Protein AF-A0A6F8PMX8-F1 (afdb_monomer_lite)

Foldseek 3Di:
DDKDKDFDDPDDDCPVVVVVCVVVVWDWDDDPVRRMIITDDDLPCVVVVVVNCCSRPPCPVVVVVVCVVVVHDDPPPDPNDDPCVVVVPD

Secondary structure (DSSP, 8-state):
-EEEEEE--SS---HHHHHHHHHTT--EEEETTTTEEEEEE-TT-HHHHHHHHHHHSTTHHHHHHHHHTTT---TT--S----GGGTTT-

Structure (mmCIF, N/CA/C/O backbone):
data_AF-A0A6F8PMX8-F1
#
_entry.id   AF-A0A6F8PMX8-F1
#
loop_
_atom_site.group_PDB
_atom_site.id
_atom_site.type_symbol
_atom_site.label_atom_id
_atom_site.label_alt_id
_atom_site.label_comp_id
_atom_site.label_asym_id
_atom_site.label_entity_id
_atom_site.label_seq_id
_atom_site.pdbx_PDB_ins_code
_atom_site.Cartn_x
_atom_site.Cartn_y
_atom_site.Cartn_z
_atom_site.occupancy
_atom_site.B_iso_or_equiv
_atom_site.auth_seq_id
_atom_site.auth_comp_id
_atom_site.auth_asym_id
_atom_site.auth_atom_id
_atom_site.pdbx_PDB_model_num
ATOM 1 N N . MET A 1 1 ? -13.750 -8.667 -0.134 1.00 68.69 1 MET A N 1
ATOM 2 C CA . MET A 1 1 ? -12.373 -9.137 -0.384 1.00 68.69 1 MET A CA 1
ATOM 3 C C . MET A 1 1 ? -11.864 -8.587 -1.702 1.00 68.69 1 MET A C 1
ATOM 5 O O . MET A 1 1 ? -12.213 -9.104 -2.765 1.00 68.69 1 MET A O 1
ATOM 9 N N . GLY A 1 2 ? -11.032 -7.556 -1.597 1.00 74.94 2 GLY A N 1
ATOM 10 C CA . GLY A 1 2 ? -10.290 -6.935 -2.684 1.00 74.94 2 GLY A CA 1
ATOM 11 C C . GLY A 1 2 ? -8.787 -7.203 -2.567 1.00 74.94 2 GLY A C 1
ATOM 12 O O . GLY A 1 2 ? -8.306 -7.783 -1.590 1.00 74.94 2 GLY A O 1
ATOM 13 N N . TRP A 1 3 ? -8.050 -6.777 -3.590 1.00 81.56 3 TRP A N 1
ATOM 14 C CA . TRP A 1 3 ? -6.597 -6.902 -3.664 1.00 81.56 3 TRP A CA 1
ATOM 15 C C . TRP A 1 3 ? -5.999 -5.565 -4.085 1.00 81.56 3 TRP A C 1
ATOM 17 O O . TRP A 1 3 ? -6.421 -4.996 -5.095 1.00 81.56 3 TRP A O 1
ATOM 27 N N . ILE A 1 4 ? -5.024 -5.076 -3.321 1.00 82.38 4 ILE A N 1
ATOM 28 C CA . ILE A 1 4 ? -4.157 -3.978 -3.758 1.00 82.38 4 ILE A CA 1
ATOM 29 C C . ILE A 1 4 ? -2.938 -4.620 -4.402 1.00 82.38 4 ILE A C 1
ATOM 31 O O . ILE A 1 4 ? -2.258 -5.418 -3.765 1.00 82.38 4 ILE A O 1
ATOM 35 N N . VAL A 1 5 ? -2.689 -4.292 -5.665 1.00 83.19 5 VAL A N 1
ATOM 36 C CA . VAL A 1 5 ? -1.595 -4.861 -6.453 1.00 83.19 5 VAL A CA 1
ATOM 37 C C . VAL A 1 5 ? -0.639 -3.736 -6.802 1.00 83.19 5 VAL A C 1
ATOM 39 O O . VAL A 1 5 ? -1.034 -2.803 -7.501 1.00 83.19 5 VAL A O 1
ATOM 42 N N . LYS A 1 6 ? 0.600 -3.833 -6.321 1.00 83.81 6 LYS A N 1
ATOM 43 C CA . LYS A 1 6 ? 1.683 -2.931 -6.700 1.00 83.81 6 LYS A CA 1
ATOM 44 C C . LYS A 1 6 ? 2.659 -3.654 -7.609 1.00 83.81 6 LYS A C 1
ATOM 46 O O . LYS A 1 6 ? 3.359 -4.564 -7.179 1.00 83.81 6 LYS A O 1
ATOM 51 N N . GLU A 1 7 ? 2.659 -3.216 -8.861 1.00 80.75 7 GLU A N 1
ATOM 52 C CA . GLU A 1 7 ? 3.601 -3.598 -9.908 1.00 80.75 7 GLU A CA 1
ATOM 53 C C . GLU A 1 7 ? 4.703 -2.537 -9.985 1.00 80.75 7 GLU A C 1
ATOM 55 O O . GLU A 1 7 ? 4.410 -1.337 -9.994 1.00 80.75 7 GLU A O 1
ATOM 60 N N . CYS A 1 8 ? 5.960 -2.974 -10.012 1.00 75.00 8 CYS A N 1
ATOM 61 C CA . CYS A 1 8 ? 7.120 -2.093 -10.081 1.00 75.00 8 CYS A CA 1
ATOM 62 C C . CYS A 1 8 ? 8.002 -2.447 -11.283 1.00 75.00 8 CYS A C 1
ATOM 64 O O . CYS A 1 8 ? 8.256 -3.619 -11.548 1.00 75.00 8 CYS A O 1
ATOM 66 N N . GLU A 1 9 ? 8.529 -1.431 -11.967 1.00 65.19 9 GLU A N 1
ATOM 67 C CA . GLU A 1 9 ? 9.587 -1.612 -12.966 1.00 65.19 9 GLU A CA 1
ATOM 68 C C . GLU A 1 9 ? 10.958 -1.546 -12.274 1.00 65.19 9 GLU A C 1
ATOM 70 O O . GLU A 1 9 ? 11.185 -0.619 -11.504 1.00 65.19 9 GLU A O 1
ATOM 75 N N . ASP A 1 10 ? 11.809 -2.547 -12.543 1.00 62.88 10 ASP A N 1
ATOM 76 C CA . ASP A 1 10 ? 13.234 -2.730 -12.196 1.00 62.88 10 ASP A CA 1
ATOM 77 C C . ASP A 1 10 ? 13.782 -2.129 -10.870 1.00 62.88 10 ASP A C 1
ATOM 79 O O . ASP A 1 10 ? 13.725 -0.936 -10.595 1.00 62.88 10 ASP A O 1
ATOM 83 N N . GLU A 1 11 ? 14.455 -2.982 -10.081 1.00 63.59 11 GLU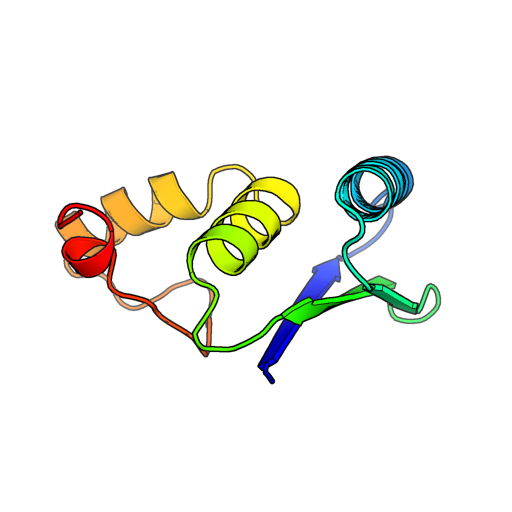 A N 1
ATOM 84 C CA . GLU A 1 11 ? 15.203 -2.651 -8.844 1.00 63.59 11 GLU A CA 1
ATOM 85 C C . GLU A 1 11 ? 14.376 -2.163 -7.636 1.00 63.59 11 GLU A C 1
ATOM 87 O O . GLU A 1 11 ? 14.943 -1.664 -6.660 1.00 63.59 11 GLU A O 1
ATOM 92 N N . TYR A 1 12 ? 13.052 -2.346 -7.635 1.00 73.06 12 TYR A N 1
ATOM 93 C CA . TYR A 1 12 ? 12.254 -2.052 -6.443 1.00 73.06 12 TYR A CA 1
ATOM 94 C C . TYR A 1 12 ? 12.551 -3.039 -5.304 1.00 73.06 12 TYR A C 1
ATOM 96 O O . TYR A 1 12 ? 12.293 -4.238 -5.417 1.00 73.06 12 TYR A O 1
ATOM 104 N N . ASP A 1 13 ? 13.065 -2.520 -4.190 1.00 77.38 13 ASP A N 1
ATOM 105 C CA . ASP A 1 13 ? 13.300 -3.296 -2.978 1.00 77.38 13 ASP A CA 1
ATOM 106 C C . ASP A 1 13 ? 12.021 -3.383 -2.136 1.00 77.38 13 ASP A C 1
ATOM 108 O O . ASP A 1 13 ? 11.656 -2.463 -1.398 1.00 77.38 13 ASP A O 1
ATOM 112 N N . PHE A 1 14 ? 11.336 -4.519 -2.251 1.00 81.69 14 PHE A N 1
ATOM 113 C CA . PHE A 1 14 ? 10.141 -4.804 -1.468 1.00 81.69 14 PHE A CA 1
ATOM 114 C C . PHE A 1 14 ? 10.439 -5.107 0.012 1.00 81.69 14 PHE A C 1
ATOM 116 O O . PHE A 1 14 ? 9.486 -5.182 0.782 1.00 81.69 14 PHE A O 1
ATOM 123 N N . GLU A 1 15 ? 11.692 -5.293 0.457 1.00 85.31 15 GLU A N 1
ATOM 124 C CA . GLU A 1 15 ? 11.987 -5.728 1.837 1.00 85.31 15 GLU A CA 1
ATOM 125 C C . GLU A 1 15 ? 11.372 -4.803 2.890 1.00 85.31 15 GLU A C 1
ATOM 127 O O . GLU A 1 15 ? 10.758 -5.272 3.851 1.00 85.31 15 GLU A O 1
ATOM 132 N N . ASN A 1 16 ? 11.475 -3.487 2.695 1.00 86.62 16 ASN A N 1
ATOM 133 C CA . ASN A 1 16 ? 10.896 -2.528 3.630 1.00 86.62 16 ASN A CA 1
ATOM 134 C C . ASN A 1 16 ? 9.358 -2.604 3.652 1.00 86.62 16 ASN A C 1
ATOM 136 O O . ASN A 1 16 ? 8.753 -2.551 4.723 1.00 86.62 16 ASN A O 1
ATOM 140 N N . ASP A 1 17 ? 8.714 -2.780 2.497 1.00 87.62 17 ASP A N 1
ATOM 141 C CA . ASP A 1 17 ? 7.254 -2.908 2.413 1.00 87.62 17 ASP A CA 1
ATOM 142 C C . ASP A 1 17 ? 6.784 -4.194 3.101 1.00 87.62 17 ASP A C 1
ATOM 144 O O . ASP A 1 17 ? 5.855 -4.158 3.910 1.00 87.62 17 ASP A O 1
ATOM 148 N N . LYS A 1 18 ? 7.479 -5.314 2.863 1.00 88.06 18 LYS A N 1
ATOM 149 C CA . LYS A 1 18 ? 7.204 -6.611 3.501 1.00 88.06 18 LYS A CA 1
ATOM 150 C C . LYS A 1 18 ? 7.295 -6.512 5.018 1.00 88.06 18 LYS A C 1
ATOM 152 O O . LYS A 1 18 ? 6.352 -6.886 5.709 1.00 88.06 18 LYS A O 1
ATOM 157 N N . MET A 1 19 ? 8.383 -5.943 5.545 1.00 89.88 19 MET A N 1
ATOM 158 C CA . MET A 1 19 ? 8.560 -5.782 6.994 1.00 89.88 19 MET A CA 1
ATOM 159 C C . MET A 1 19 ? 7.428 -4.962 7.624 1.00 89.88 19 MET A C 1
ATOM 161 O O . MET A 1 19 ? 6.931 -5.309 8.698 1.00 89.88 19 MET A O 1
ATOM 165 N N . ASN A 1 20 ? 6.989 -3.894 6.953 1.00 89.12 20 ASN A N 1
ATOM 166 C CA . ASN A 1 20 ? 5.874 -3.082 7.431 1.00 89.12 20 ASN A CA 1
ATOM 167 C C . ASN A 1 20 ? 4.549 -3.862 7.398 1.00 89.12 20 ASN A C 1
ATOM 169 O O . ASN A 1 20 ? 3.855 -3.901 8.416 1.00 89.12 20 ASN A O 1
ATOM 173 N N . LEU A 1 21 ? 4.234 -4.546 6.293 1.00 89.94 21 LEU A N 1
ATOM 174 C CA . LEU A 1 21 ? 3.026 -5.372 6.160 1.00 89.94 21 LEU A CA 1
ATOM 175 C C . LEU A 1 21 ? 2.972 -6.488 7.216 1.00 89.94 21 LEU A C 1
ATOM 177 O O . LEU A 1 21 ? 1.944 -6.675 7.871 1.00 89.94 21 LEU A O 1
ATOM 181 N N . GLU A 1 22 ? 4.090 -7.177 7.449 1.00 88.94 22 GLU A N 1
ATOM 182 C CA . GLU A 1 22 ? 4.212 -8.219 8.475 1.00 88.94 22 GLU A CA 1
ATOM 183 C C . GLU A 1 22 ? 4.009 -7.663 9.885 1.00 88.94 22 GLU A C 1
ATOM 185 O O . GLU A 1 22 ? 3.274 -8.251 10.682 1.00 88.94 22 GLU A O 1
ATOM 190 N N . SER A 1 23 ? 4.602 -6.503 10.192 1.00 89.31 23 SER A N 1
ATOM 191 C CA . SER A 1 23 ? 4.442 -5.848 11.497 1.00 89.31 23 SER A CA 1
ATOM 192 C C . SER A 1 23 ? 2.985 -5.475 11.801 1.00 89.31 23 SER A C 1
ATOM 194 O O . SER A 1 23 ? 2.566 -5.479 12.959 1.00 89.31 23 SER A O 1
ATOM 196 N N . MET A 1 24 ? 2.200 -5.216 10.752 1.00 86.69 24 MET A N 1
ATOM 197 C CA . MET A 1 24 ? 0.779 -4.879 10.818 1.00 86.69 24 MET A CA 1
ATOM 198 C C . MET A 1 24 ? -0.132 -6.115 10.731 1.00 86.69 24 MET A C 1
ATOM 200 O O . MET A 1 24 ? -1.353 -5.980 10.730 1.00 86.69 24 MET A O 1
ATOM 204 N N . SER A 1 25 ? 0.436 -7.329 10.678 1.00 86.38 25 SER A N 1
ATOM 205 C CA . SER A 1 25 ? -0.305 -8.586 10.472 1.00 86.38 25 SER A CA 1
ATOM 206 C C . SER A 1 25 ? -1.166 -8.582 9.200 1.00 86.38 25 SER A C 1
ATOM 208 O O . SER A 1 25 ? -2.250 -9.172 9.158 1.00 86.38 25 SER A O 1
ATOM 210 N N . ILE A 1 26 ? -0.694 -7.901 8.155 1.00 86.12 26 ILE A N 1
ATOM 211 C CA . ILE A 1 26 ? -1.361 -7.819 6.860 1.00 86.12 26 ILE A CA 1
ATOM 212 C C . ILE A 1 26 ? -0.865 -8.966 5.977 1.00 86.12 26 ILE A C 1
ATOM 214 O O . ILE A 1 26 ? 0.335 -9.146 5.786 1.00 86.12 26 ILE A O 1
ATOM 218 N N . LEU A 1 27 ? -1.799 -9.748 5.429 1.00 86.12 27 LEU A N 1
ATOM 219 C CA . LEU A 1 27 ? -1.466 -10.821 4.497 1.00 86.12 27 LEU A CA 1
ATOM 220 C C . LEU A 1 27 ? -1.091 -10.237 3.131 1.00 86.12 27 LEU A C 1
ATOM 222 O O . LEU A 1 27 ? -1.871 -9.481 2.544 1.00 86.12 27 LEU A O 1
ATOM 226 N N . TYR A 1 28 ? 0.069 -10.642 2.623 1.00 87.44 28 TYR A N 1
ATOM 227 C CA . TYR A 1 28 ? 0.555 -10.279 1.300 1.00 87.44 28 TYR A CA 1
ATOM 228 C C . TYR A 1 28 ? 1.081 -11.503 0.546 1.00 87.44 28 TYR A C 1
ATOM 230 O O . TYR A 1 28 ? 1.413 -12.529 1.143 1.00 87.44 28 TYR A O 1
ATOM 238 N N . PHE A 1 29 ? 1.132 -11.380 -0.774 1.00 87.31 29 PHE A N 1
ATOM 239 C CA . PHE A 1 29 ? 1.725 -12.332 -1.700 1.00 87.31 29 PHE A CA 1
ATOM 240 C C . PHE A 1 29 ? 2.701 -11.584 -2.593 1.00 87.31 29 PHE A C 1
ATOM 242 O O . PHE A 1 29 ? 2.490 -10.423 -2.930 1.00 87.31 29 PHE A O 1
ATOM 249 N N . GLU A 1 30 ? 3.774 -12.255 -2.972 1.00 83.12 30 GLU A N 1
ATOM 250 C CA . GLU A 1 30 ? 4.863 -11.674 -3.744 1.00 83.12 30 GLU A CA 1
ATOM 251 C C . GLU A 1 30 ? 5.161 -12.569 -4.938 1.00 83.12 30 GLU A C 1
ATOM 253 O O . GLU A 1 30 ? 5.128 -13.800 -4.840 1.00 83.12 30 GLU A O 1
ATOM 258 N N . ASN A 1 31 ? 5.449 -11.932 -6.067 1.00 82.44 31 ASN A N 1
ATOM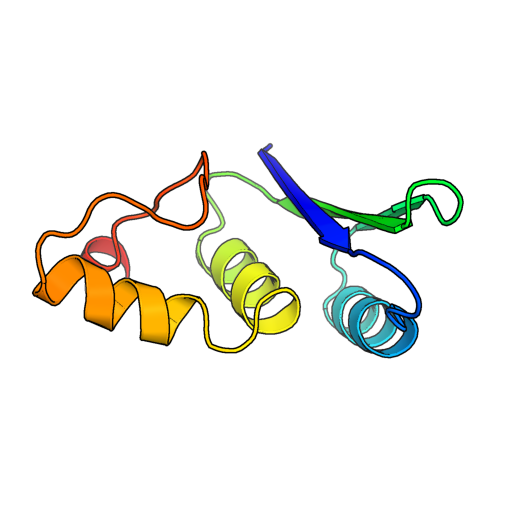 259 C CA . ASN A 1 31 ? 5.955 -12.589 -7.254 1.00 82.44 31 ASN A CA 1
ATOM 260 C C . ASN A 1 31 ? 7.181 -11.827 -7.757 1.00 82.44 31 ASN A C 1
ATOM 262 O O . ASN A 1 31 ? 7.042 -10.826 -8.459 1.00 82.44 31 ASN A O 1
ATOM 266 N N . ASP A 1 32 ? 8.366 -12.331 -7.416 1.00 77.31 32 ASP A N 1
ATOM 267 C CA . ASP A 1 32 ? 9.648 -11.743 -7.815 1.00 77.31 32 ASP A CA 1
ATOM 268 C C . ASP A 1 32 ? 9.853 -11.735 -9.335 1.00 77.31 32 ASP A C 1
ATOM 270 O O . ASP A 1 32 ? 10.432 -10.798 -9.873 1.00 77.31 32 ASP A O 1
ATOM 274 N N . GLU A 1 33 ? 9.360 -12.752 -10.056 1.00 78.94 33 GLU A N 1
ATOM 275 C CA . GLU A 1 33 ? 9.500 -12.814 -11.520 1.00 78.94 33 GLU A CA 1
ATOM 276 C C . GLU A 1 33 ? 8.686 -11.720 -12.217 1.00 78.94 33 GLU A C 1
ATOM 278 O O . GLU A 1 33 ? 9.077 -11.236 -13.279 1.00 78.94 33 GLU A O 1
ATOM 283 N N . ALA A 1 34 ? 7.551 -11.346 -11.623 1.00 76.69 34 ALA A N 1
ATOM 284 C CA . ALA A 1 34 ? 6.685 -10.280 -12.108 1.00 76.69 34 ALA A CA 1
ATOM 285 C C . ALA A 1 34 ? 6.936 -8.933 -11.411 1.00 76.69 34 ALA A C 1
ATOM 287 O O . ALA A 1 34 ? 6.322 -7.951 -11.808 1.00 76.69 34 ALA A O 1
ATOM 288 N N . MET A 1 35 ? 7.808 -8.878 -10.395 1.00 78.50 35 MET A N 1
ATOM 289 C CA . MET A 1 35 ? 8.058 -7.696 -9.557 1.00 78.50 35 MET A CA 1
ATOM 290 C C . MET A 1 35 ? 6.766 -7.092 -8.980 1.00 78.50 35 MET A C 1
ATOM 292 O O . MET A 1 35 ? 6.526 -5.883 -9.050 1.00 78.50 35 MET A O 1
ATOM 296 N N . VAL A 1 36 ? 5.911 -7.953 -8.422 1.00 82.69 36 VAL A N 1
ATOM 297 C CA . VAL A 1 36 ? 4.588 -7.574 -7.907 1.00 82.69 36 VAL A CA 1
ATOM 298 C C . VAL A 1 36 ? 4.425 -7.980 -6.446 1.00 82.69 36 VAL A C 1
ATOM 300 O O . VAL A 1 36 ? 4.771 -9.100 -6.062 1.00 82.69 36 VAL A O 1
ATOM 303 N N . ILE A 1 37 ? 3.812 -7.092 -5.659 1.00 85.00 37 ILE A N 1
ATOM 304 C CA . ILE A 1 37 ? 3.255 -7.400 -4.338 1.00 85.00 37 ILE A CA 1
ATOM 305 C C . ILE A 1 37 ? 1.731 -7.229 -4.351 1.00 85.00 37 ILE A C 1
ATOM 307 O O . ILE A 1 37 ? 1.197 -6.212 -4.800 1.00 85.00 37 ILE A O 1
ATOM 311 N N . GLU A 1 38 ? 1.024 -8.237 -3.854 1.00 85.50 38 GLU A N 1
ATOM 312 C CA . GLU A 1 38 ? -0.430 -8.267 -3.738 1.00 85.50 38 GLU A CA 1
ATOM 313 C C . GLU A 1 38 ? -0.818 -8.304 -2.265 1.00 85.50 38 GLU A C 1
ATOM 315 O O . GLU A 1 38 ? -0.392 -9.183 -1.520 1.00 85.50 38 GLU A O 1
ATOM 320 N N . VAL A 1 39 ? -1.655 -7.371 -1.829 1.00 87.75 39 VAL A N 1
ATOM 321 C CA . VAL A 1 39 ? -2.082 -7.263 -0.435 1.00 87.75 39 VAL A CA 1
ATOM 322 C C . VAL A 1 39 ? -3.573 -7.529 -0.326 1.00 87.75 39 VAL A C 1
ATOM 324 O O . VAL A 1 39 ? -4.384 -6.884 -0.998 1.00 87.75 39 VAL A O 1
ATOM 327 N N . GLN A 1 40 ? -3.937 -8.474 0.544 1.00 85.31 40 GLN A N 1
ATOM 328 C CA . GLN A 1 40 ? -5.331 -8.833 0.767 1.00 85.31 40 GLN A CA 1
ATOM 329 C C . GLN A 1 40 ? -5.999 -7.849 1.733 1.00 85.31 40 GLN A C 1
ATOM 331 O O . GLN A 1 40 ? -5.581 -7.671 2.886 1.00 85.31 40 GLN A O 1
ATOM 336 N N . VAL A 1 41 ? -7.098 -7.260 1.272 1.00 83.62 41 VAL A N 1
ATOM 337 C CA . VAL A 1 41 ? -7.872 -6.253 2.003 1.00 83.62 41 VAL A CA 1
ATOM 338 C C . VAL A 1 41 ? -9.364 -6.571 1.936 1.00 83.62 41 VAL A C 1
ATOM 340 O O . VAL A 1 41 ? -9.863 -7.132 0.958 1.00 83.62 41 VAL A O 1
ATOM 343 N N . GLU A 1 42 ? -10.089 -6.237 2.999 1.00 83.19 42 GLU A N 1
ATOM 344 C CA . GLU A 1 42 ? -11.550 -6.271 2.976 1.00 83.19 42 GLU A CA 1
ATOM 345 C C . GLU A 1 42 ? -12.083 -4.946 2.431 1.00 83.19 42 GLU A C 1
ATOM 347 O O . GLU A 1 42 ? -11.505 -3.891 2.679 1.00 83.19 42 GLU A O 1
ATOM 352 N N . ASP A 1 43 ? -13.170 -4.997 1.659 1.00 74.38 43 ASP A N 1
ATOM 353 C CA . ASP A 1 43 ? -13.688 -3.812 0.958 1.00 74.38 43 ASP A CA 1
ATOM 354 C C . ASP A 1 43 ? -14.350 -2.806 1.917 1.00 74.38 43 ASP A C 1
ATOM 356 O O . ASP A 1 43 ? -14.562 -1.652 1.554 1.00 74.38 43 ASP A O 1
ATOM 360 N N . ASP A 1 44 ? -14.700 -3.241 3.128 1.00 80.25 44 ASP A N 1
ATOM 361 C CA . ASP A 1 44 ? -15.279 -2.428 4.197 1.00 80.25 44 ASP A CA 1
ATOM 362 C C . ASP A 1 44 ? -14.243 -1.941 5.227 1.00 80.25 44 ASP A C 1
ATOM 364 O O . ASP A 1 44 ? -14.564 -1.084 6.053 1.00 80.25 44 ASP A O 1
ATOM 368 N N . ASP A 1 45 ? -12.994 -2.413 5.154 1.00 80.88 45 ASP A N 1
ATOM 369 C CA . ASP A 1 45 ? -11.902 -2.015 6.048 1.00 80.88 45 ASP A CA 1
ATOM 370 C C . ASP A 1 45 ? -11.102 -0.841 5.460 1.00 80.88 45 ASP A C 1
ATOM 372 O O . ASP A 1 45 ? -9.980 -0.974 4.960 1.00 80.88 45 ASP A O 1
ATOM 376 N N . LEU A 1 46 ? -11.725 0.339 5.497 1.00 79.88 46 LEU A N 1
ATOM 377 C CA . LEU A 1 46 ? -11.163 1.579 4.953 1.00 79.88 46 LEU A CA 1
ATOM 378 C C . LEU A 1 46 ? -9.848 1.993 5.627 1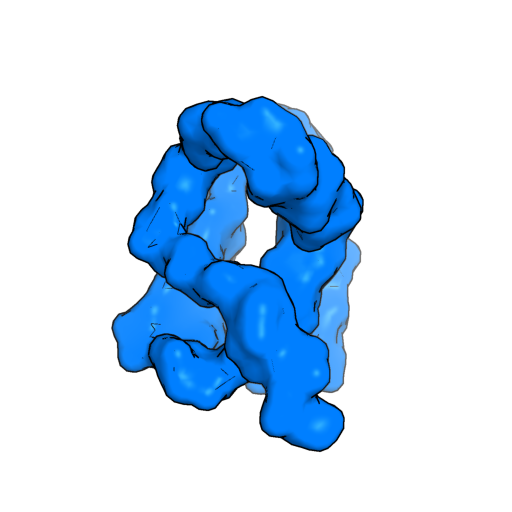.00 79.88 46 LEU A C 1
ATOM 380 O O . LEU A 1 46 ? -8.983 2.580 4.979 1.00 79.88 46 LEU A O 1
ATOM 384 N N . GLU A 1 47 ? -9.689 1.701 6.918 1.00 82.56 47 GLU A N 1
ATOM 385 C CA . GLU A 1 47 ? -8.482 2.043 7.676 1.00 82.56 47 GLU A CA 1
ATOM 386 C C . GLU A 1 47 ? -7.286 1.225 7.184 1.00 82.56 47 GLU A C 1
ATOM 388 O O . GLU A 1 47 ? -6.218 1.778 6.893 1.00 82.56 47 GLU A O 1
ATOM 393 N N . LYS A 1 48 ? -7.482 -0.085 7.000 1.00 83.25 48 LYS A N 1
ATOM 394 C CA . LYS A 1 48 ? -6.457 -0.965 6.442 1.00 83.25 48 LYS A CA 1
ATOM 395 C C . LYS A 1 48 ? -6.155 -0.626 4.988 1.00 83.25 48 LYS A C 1
ATOM 397 O O . LYS A 1 48 ? -4.988 -0.593 4.610 1.00 83.25 48 LYS A O 1
ATOM 402 N N . LEU A 1 49 ? -7.179 -0.339 4.184 1.00 83.94 49 LEU A N 1
ATOM 403 C CA . LEU A 1 49 ? -7.013 0.100 2.797 1.00 83.94 49 LEU A CA 1
ATOM 404 C C . LEU A 1 49 ? -6.121 1.342 2.703 1.00 83.94 49 LEU A C 1
ATOM 406 O O . LEU A 1 49 ? -5.136 1.318 1.968 1.00 83.94 49 LEU A O 1
ATOM 410 N N . ASN A 1 50 ? -6.421 2.390 3.475 1.00 82.06 50 ASN A N 1
ATOM 411 C CA . ASN A 1 50 ? -5.610 3.610 3.499 1.00 82.06 50 ASN A CA 1
ATOM 412 C C . ASN A 1 50 ? -4.177 3.322 3.948 1.00 82.06 50 ASN A C 1
ATOM 414 O O . ASN A 1 50 ? -3.240 3.736 3.279 1.00 82.06 50 ASN A O 1
ATOM 418 N N . THR A 1 51 ? -4.006 2.538 5.015 1.00 86.62 51 THR A N 1
ATOM 419 C CA . THR A 1 51 ? -2.677 2.154 5.518 1.00 86.62 51 THR A CA 1
ATOM 420 C C . THR A 1 51 ? -1.837 1.455 4.446 1.00 86.62 51 THR A C 1
ATOM 422 O O . THR A 1 51 ? -0.660 1.766 4.271 1.00 86.62 51 THR A O 1
ATOM 425 N N . VAL A 1 52 ? -2.436 0.520 3.702 1.00 87.12 52 VAL A N 1
ATOM 426 C CA . VAL A 1 52 ? -1.744 -0.202 2.626 1.00 87.12 52 VAL A CA 1
ATOM 427 C C . VAL A 1 52 ? -1.420 0.731 1.459 1.00 87.12 52 VAL A C 1
ATOM 429 O O . VAL A 1 52 ? -0.322 0.643 0.917 1.00 87.12 52 VAL A O 1
ATOM 432 N N . TYR A 1 53 ? -2.327 1.636 1.080 1.00 85.38 53 TYR A N 1
ATOM 433 C CA . TYR A 1 53 ? -2.049 2.615 0.027 1.00 85.38 53 TYR A CA 1
ATOM 434 C C . TYR A 1 53 ? -0.962 3.616 0.420 1.00 85.38 53 TYR A C 1
ATOM 436 O O . TYR A 1 53 ? -0.103 3.892 -0.407 1.00 85.38 53 TYR A O 1
ATOM 444 N N . ASP A 1 54 ? -0.946 4.111 1.657 1.00 85.38 54 ASP A N 1
ATOM 445 C CA . ASP A 1 54 ? 0.090 5.033 2.136 1.00 85.38 54 ASP A CA 1
ATOM 446 C C . ASP A 1 54 ? 1.467 4.363 2.193 1.00 85.38 54 ASP A C 1
ATOM 448 O O . ASP A 1 54 ? 2.481 4.987 1.878 1.00 85.38 54 ASP A O 1
ATOM 452 N N . LEU A 1 55 ? 1.504 3.079 2.565 1.00 87.25 55 LEU A N 1
ATOM 453 C CA . LEU A 1 55 ? 2.731 2.291 2.579 1.00 87.25 55 LEU A CA 1
ATOM 454 C C . LEU A 1 55 ? 3.236 2.011 1.159 1.00 87.25 55 LEU A C 1
ATOM 456 O O . LEU A 1 55 ? 4.389 2.290 0.840 1.00 87.25 55 LEU A O 1
ATOM 460 N N . LEU A 1 56 ? 2.377 1.445 0.308 1.00 85.56 56 LEU A N 1
ATOM 461 C CA . LEU A 1 56 ? 2.765 1.001 -1.029 1.00 85.56 56 LEU A CA 1
ATOM 462 C C . LEU A 1 56 ? 2.883 2.164 -2.019 1.00 85.56 56 LEU A C 1
ATOM 464 O O . LEU A 1 56 ? 3.652 2.079 -2.969 1.00 85.56 56 LEU A O 1
ATOM 468 N N . TYR A 1 57 ? 2.182 3.270 -1.818 1.00 83.31 57 TYR A N 1
ATOM 469 C CA . TYR A 1 57 ? 2.235 4.429 -2.702 1.00 83.31 57 TYR A CA 1
ATOM 470 C C . TYR A 1 57 ? 2.364 5.721 -1.887 1.00 83.31 57 TYR A C 1
ATOM 472 O O . TYR A 1 57 ? 1.413 6.504 -1.805 1.00 83.31 57 TYR A O 1
ATOM 480 N N . PRO A 1 58 ? 3.542 5.982 -1.294 1.00 81.75 58 PRO A N 1
ATOM 481 C CA . PRO A 1 58 ? 3.753 7.184 -0.499 1.00 81.75 58 PRO A CA 1
ATOM 482 C C . PRO A 1 58 ? 3.445 8.447 -1.312 1.00 81.75 58 PRO A C 1
ATOM 484 O O . PRO A 1 58 ? 3.979 8.633 -2.405 1.00 81.75 58 PRO A O 1
ATOM 487 N N . GLY A 1 59 ? 2.586 9.316 -0.776 1.00 78.44 59 GLY A N 1
ATOM 488 C CA . GLY A 1 59 ? 2.165 10.560 -1.432 1.00 78.44 59 GLY A CA 1
ATOM 489 C C . GLY A 1 59 ? 0.993 10.419 -2.410 1.00 78.44 59 GLY A C 1
ATOM 490 O O . GLY A 1 59 ? 0.457 11.436 -2.841 1.00 78.44 59 GLY A O 1
ATOM 491 N N . LEU A 1 60 ? 0.523 9.200 -2.708 1.00 80.56 60 LEU A N 1
ATOM 492 C CA . LEU A 1 60 ? -0.639 8.986 -3.577 1.00 80.56 60 LEU A CA 1
ATOM 493 C C . LEU A 1 60 ? -1.886 9.696 -3.048 1.00 80.56 60 LEU A C 1
ATOM 495 O O . LEU A 1 60 ? -2.596 10.324 -3.824 1.00 80.56 60 LEU A O 1
ATOM 499 N N . MET A 1 61 ? -2.155 9.628 -1.743 1.00 75.56 61 MET A N 1
ATOM 500 C CA . MET A 1 61 ? -3.334 10.274 -1.158 1.00 75.56 61 MET A CA 1
ATOM 501 C C . MET A 1 61 ? -3.270 11.803 -1.261 1.00 75.56 61 MET A C 1
ATOM 503 O O . MET A 1 61 ? -4.276 12.424 -1.604 1.00 75.56 61 MET A O 1
ATOM 507 N N . ASP A 1 62 ? -2.093 12.400 -1.056 1.00 76.75 62 ASP A N 1
ATOM 508 C CA . ASP A 1 62 ? -1.871 13.847 -1.202 1.00 76.75 62 ASP A CA 1
ATOM 509 C C . ASP A 1 62 ? -2.020 14.294 -2.668 1.00 76.75 62 ASP A C 1
ATOM 511 O O . ASP A 1 62 ? -2.664 15.309 -2.973 1.00 76.75 62 ASP A O 1
ATOM 515 N N . ASP A 1 63 ? -1.459 13.510 -3.594 1.00 75.19 63 ASP A N 1
ATOM 516 C CA . ASP A 1 63 ? -1.600 13.720 -5.033 1.00 75.19 63 ASP A CA 1
ATOM 517 C C . ASP A 1 63 ? -3.072 13.601 -5.452 1.00 75.19 63 ASP A C 1
ATOM 519 O O . ASP A 1 63 ? -3.579 14.424 -6.217 1.00 75.19 63 ASP A O 1
ATOM 523 N N . MET A 1 64 ? -3.797 12.618 -4.915 1.00 70.88 64 MET A N 1
ATOM 524 C CA . MET A 1 64 ? -5.217 12.414 -5.187 1.00 70.88 64 MET A CA 1
ATOM 525 C C . MET A 1 64 ? -6.102 13.513 -4.596 1.00 70.88 64 MET A C 1
ATOM 527 O O . MET A 1 64 ? -7.017 13.965 -5.287 1.00 70.88 64 MET A O 1
ATOM 531 N N . GLU A 1 65 ? -5.842 13.986 -3.373 1.00 70.12 65 GLU A N 1
ATOM 532 C CA . GLU A 1 65 ? -6.541 15.144 -2.795 1.00 70.12 65 GLU A CA 1
ATOM 533 C C . GLU A 1 65 ? -6.341 16.372 -3.694 1.00 70.12 65 GLU A C 1
ATOM 535 O O . GLU A 1 65 ? -7.313 17.002 -4.119 1.00 70.12 65 GLU A O 1
ATOM 540 N N . SER A 1 66 ? -5.101 16.603 -4.132 1.00 69.38 66 SER A N 1
ATOM 541 C CA . SER A 1 66 ? -4.751 17.678 -5.066 1.00 69.38 66 SER A CA 1
ATOM 542 C C . SER A 1 66 ? -5.410 17.542 -6.447 1.00 69.38 66 SER A C 1
ATOM 544 O O . SER A 1 66 ? -5.661 18.549 -7.113 1.00 69.38 66 SER A O 1
ATOM 546 N N . LEU A 1 67 ? -5.656 16.318 -6.925 1.00 68.00 67 LEU A N 1
ATOM 547 C CA . LEU A 1 67 ? -6.289 16.044 -8.222 1.00 68.00 67 LEU A CA 1
ATOM 548 C C . LEU A 1 67 ? -7.814 16.159 -8.167 1.00 68.00 67 LEU A C 1
ATOM 550 O O . LEU A 1 67 ? -8.412 16.685 -9.108 1.00 68.00 67 LEU A O 1
ATOM 554 N N . MET A 1 68 ? -8.440 15.729 -7.069 1.00 63.47 68 MET A N 1
ATOM 555 C CA . MET A 1 68 ? -9.877 15.916 -6.842 1.00 63.47 68 MET A CA 1
ATOM 556 C C . MET A 1 68 ? -10.241 17.396 -6.748 1.00 63.47 68 MET A C 1
ATOM 558 O O . MET A 1 68 ? -11.253 17.808 -7.308 1.00 63.47 68 MET A O 1
ATOM 562 N N . GLU A 1 69 ? -9.399 18.214 -6.111 1.00 65.44 69 GLU A N 1
ATOM 563 C CA . GLU A 1 69 ? -9.571 19.673 -6.085 1.00 65.44 69 GLU A CA 1
ATOM 564 C C . GLU A 1 69 ? -9.476 20.316 -7.478 1.00 65.44 69 GLU A C 1
ATOM 566 O O . GLU A 1 69 ? -10.005 21.406 -7.700 1.00 65.44 69 GLU A O 1
ATOM 571 N N . LYS A 1 70 ? -8.813 19.646 -8.426 1.00 61.16 70 LYS A N 1
ATOM 572 C CA . LYS A 1 70 ? -8.606 20.126 -9.797 1.00 61.16 70 LYS A CA 1
ATOM 573 C C . LYS A 1 70 ? -9.595 19.541 -10.817 1.00 61.16 70 LYS A C 1
ATOM 575 O O . LYS A 1 70 ? -9.480 19.894 -11.988 1.00 61.16 70 LYS A O 1
ATOM 580 N N . GLU A 1 71 ? -10.536 18.682 -10.406 1.00 55.50 71 GLU A N 1
ATOM 581 C CA . GLU A 1 71 ? -11.468 17.946 -11.290 1.00 55.50 71 GLU A CA 1
ATOM 582 C C . GLU A 1 71 ? -10.767 17.203 -12.454 1.00 55.50 71 GLU A C 1
ATOM 584 O O . GLU A 1 71 ? -11.268 17.158 -13.579 1.00 55.50 71 GLU A O 1
ATOM 589 N N . ILE A 1 72 ? -9.582 16.626 -12.215 1.00 56.25 72 ILE A N 1
ATOM 590 C CA . ILE A 1 72 ? -8.816 15.900 -13.247 1.00 56.25 72 ILE A CA 1
ATOM 591 C C . ILE A 1 72 ? -9.159 14.397 -13.214 1.00 56.25 72 ILE A C 1
ATOM 593 O O . ILE A 1 72 ? -9.382 13.821 -12.150 1.00 56.25 72 ILE A O 1
ATOM 597 N N . GLU A 1 73 ? -9.197 13.755 -14.387 1.00 55.53 73 GLU A N 1
ATOM 598 C CA . GLU A 1 73 ? -9.402 12.306 -14.550 1.00 55.53 73 GLU A CA 1
ATOM 599 C C . GLU A 1 73 ? -8.301 11.494 -13.839 1.00 55.53 73 GLU A C 1
ATOM 601 O O . GLU A 1 73 ? -7.126 11.837 -13.937 1.00 55.53 73 GLU A O 1
ATOM 606 N N . ASN A 1 74 ? -8.685 10.419 -13.133 1.00 54.06 74 ASN A N 1
ATOM 607 C CA . ASN A 1 74 ? -7.810 9.566 -12.314 1.00 54.06 74 ASN A CA 1
ATOM 608 C C . ASN A 1 74 ? -6.551 9.098 -13.087 1.00 54.06 74 ASN A C 1
ATOM 610 O O . ASN A 1 74 ? -6.6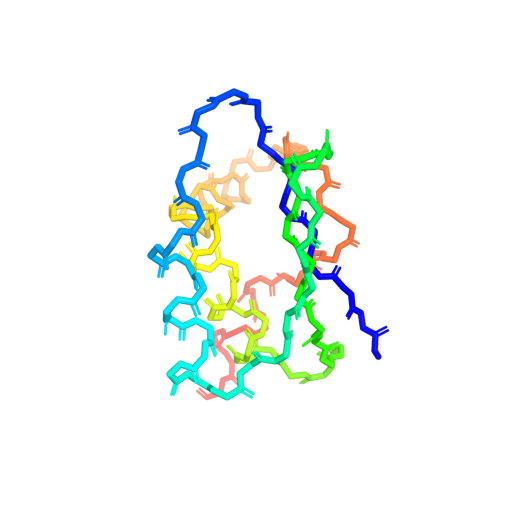58 8.170 -13.895 1.00 54.06 74 ASN A O 1
ATOM 614 N N . PRO A 1 75 ? -5.357 9.668 -12.825 1.00 55.78 75 PRO A N 1
ATOM 615 C CA . PRO A 1 75 ? -4.156 9.365 -13.602 1.00 55.78 75 PRO A CA 1
ATOM 616 C C . PRO A 1 75 ? -3.497 8.040 -13.197 1.00 55.78 75 PRO A C 1
ATOM 618 O O . PRO A 1 75 ? -2.625 7.557 -13.913 1.00 55.78 75 PRO A O 1
ATOM 621 N N . TYR A 1 76 ? -3.926 7.435 -12.084 1.00 56.56 76 TYR A N 1
ATOM 622 C CA . TYR A 1 76 ? -3.344 6.212 -11.525 1.00 56.56 76 TYR A CA 1
ATOM 623 C C . TYR A 1 76 ? -4.152 4.947 -11.860 1.00 56.56 76 TYR A C 1
ATOM 625 O O . TYR A 1 76 ? -3.774 3.852 -11.458 1.00 56.56 76 TYR A O 1
ATOM 633 N N . GLY A 1 77 ? -5.283 5.064 -12.572 1.00 54.25 77 GLY A N 1
ATOM 634 C CA . GLY A 1 77 ? -6.064 3.905 -13.032 1.00 54.25 77 GLY A CA 1
ATOM 635 C C . GLY A 1 77 ? -6.666 3.028 -11.921 1.00 54.25 77 GLY A C 1
ATOM 636 O O . GLY A 1 77 ? -7.075 1.897 -12.185 1.00 54.25 77 GLY A O 1
ATOM 637 N N . LEU A 1 78 ? -6.733 3.527 -10.681 1.00 55.50 78 LEU A N 1
ATOM 638 C CA . LEU A 1 78 ? -7.198 2.769 -9.514 1.00 55.50 78 LEU A CA 1
ATOM 639 C C . LEU A 1 78 ? -8.679 2.370 -9.644 1.00 55.50 78 LEU A C 1
ATOM 641 O O . LEU A 1 78 ? -9.553 3.216 -9.835 1.00 55.50 78 LEU A O 1
ATOM 645 N N . LYS A 1 79 ? -8.960 1.066 -9.505 1.00 43.03 79 LYS A N 1
ATOM 646 C CA . LYS A 1 79 ? -10.308 0.470 -9.613 1.00 43.03 79 LYS A CA 1
ATOM 647 C C . LYS A 1 79 ? -11.204 0.740 -8.401 1.00 43.03 79 LYS A C 1
ATOM 649 O O . LYS A 1 79 ? -12.424 0.766 -8.541 1.00 43.03 79 LYS A O 1
ATOM 654 N N . HIS A 1 80 ? -10.605 0.926 -7.227 1.00 44.97 80 HIS A N 1
ATOM 655 C CA . HIS A 1 80 ? -11.300 1.154 -5.963 1.00 44.97 80 HIS A CA 1
ATOM 656 C C . HIS A 1 80 ? -11.017 2.578 -5.491 1.00 44.97 80 HIS A C 1
ATOM 658 O O . HIS A 1 80 ? -10.138 2.826 -4.675 1.00 44.97 80 HIS A O 1
ATOM 664 N N . PHE A 1 81 ? -11.746 3.527 -6.070 1.00 48.09 81 PHE A N 1
ATOM 665 C CA . PHE A 1 81 ? -11.763 4.906 -5.606 1.00 48.09 81 PHE A CA 1
ATOM 666 C C . PHE A 1 81 ? -12.697 4.997 -4.396 1.00 48.09 81 PHE A C 1
ATOM 668 O O . PHE A 1 81 ? -13.917 4.930 -4.556 1.00 48.09 81 PHE A O 1
ATOM 675 N N . PHE A 1 82 ? -12.143 5.145 -3.193 1.00 45.62 82 PHE A N 1
ATOM 676 C CA . PHE A 1 82 ? -12.924 5.626 -2.058 1.00 45.62 82 PHE A CA 1
ATOM 677 C 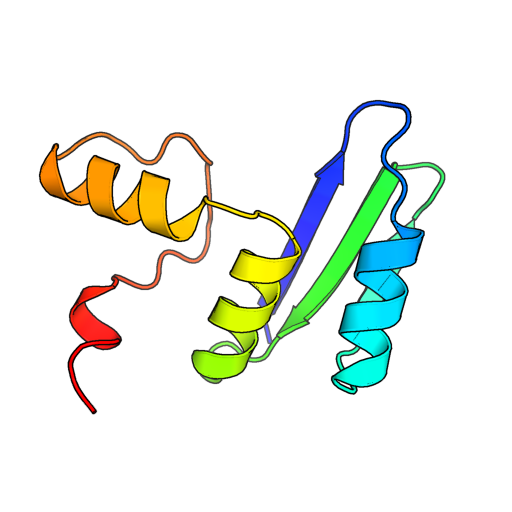C . PHE A 1 82 ? -12.853 7.153 -2.063 1.00 45.62 82 PHE A C 1
ATOM 679 O O . PHE A 1 82 ? -11.768 7.709 -1.892 1.00 45.62 82 PHE A O 1
ATOM 686 N N . PRO A 1 83 ? -13.967 7.868 -2.297 1.00 41.66 83 PRO A N 1
ATOM 687 C CA . PRO A 1 83 ? -13.949 9.318 -2.224 1.00 41.66 83 PRO A CA 1
ATOM 688 C C . PRO A 1 83 ? -13.571 9.738 -0.799 1.00 41.66 83 PRO A C 1
ATOM 690 O O . PRO A 1 83 ? -14.282 9.425 0.157 1.00 41.66 83 PRO A O 1
ATOM 693 N N . VAL A 1 84 ? -12.474 10.491 -0.668 1.00 41.72 84 VAL A N 1
ATOM 694 C CA . VAL A 1 84 ? -11.921 11.016 0.600 1.00 41.72 84 VAL A CA 1
ATOM 695 C C . VAL A 1 84 ? -12.967 11.761 1.444 1.00 41.72 84 VAL A C 1
ATOM 697 O O . VAL A 1 84 ? -12.854 11.843 2.667 1.00 41.72 84 VAL A O 1
ATOM 700 N N . SER A 1 85 ? -14.061 12.230 0.833 1.00 41.41 85 SER A N 1
ATOM 701 C CA . SER A 1 85 ? -15.222 12.779 1.542 1.00 41.41 85 SER A CA 1
ATOM 702 C C . SER A 1 85 ? -15.874 11.813 2.544 1.00 41.41 85 SER A C 1
ATOM 704 O O . SER A 1 85 ? -16.594 12.276 3.422 1.00 41.41 85 SER A O 1
ATOM 706 N N . GLN A 1 86 ? -15.647 10.498 2.439 1.00 40.56 86 GLN A N 1
ATOM 707 C CA . GLN A 1 86 ? -16.109 9.515 3.428 1.00 40.56 86 GLN A CA 1
ATOM 708 C C . GLN A 1 86 ? -15.144 9.317 4.608 1.00 40.56 86 GLN A C 1
ATOM 710 O O . GLN A 1 86 ? -15.557 8.780 5.629 1.00 40.56 86 GLN A O 1
ATOM 715 N N . ILE A 1 87 ? -13.898 9.796 4.515 1.00 43.91 87 ILE A N 1
ATOM 716 C CA . ILE A 1 87 ? -12.890 9.681 5.584 1.00 43.91 87 ILE A CA 1
ATOM 717 C C . ILE A 1 87 ? -13.035 10.828 6.598 1.00 43.91 87 ILE A C 1
ATOM 719 O O . ILE A 1 87 ? -12.862 10.630 7.795 1.00 43.91 87 ILE A O 1
ATOM 723 N N . LYS A 1 88 ? -13.444 12.028 6.159 1.00 35.69 88 LYS A N 1
ATOM 724 C CA . LYS A 1 88 ? -13.628 13.209 7.036 1.00 35.69 88 LYS A CA 1
ATOM 725 C C . LYS A 1 88 ? -14.929 13.177 7.873 1.00 35.69 88 LYS A C 1
ATOM 727 O O . LYS A 1 88 ? -15.371 14.219 8.352 1.00 35.69 88 LYS A O 1
ATOM 732 N N . GLY A 1 89 ? -15.562 12.011 8.021 1.00 41.31 89 GLY A N 1
ATOM 733 C CA . GLY A 1 89 ? -16.916 11.853 8.563 1.00 41.31 89 GLY A CA 1
ATOM 734 C C . GLY A 1 89 ? -17.069 10.929 9.774 1.00 41.31 89 GLY A C 1
ATOM 735 O O . GLY A 1 89 ? -18.191 10.470 9.990 1.00 41.31 89 GLY A O 1
ATOM 736 N N 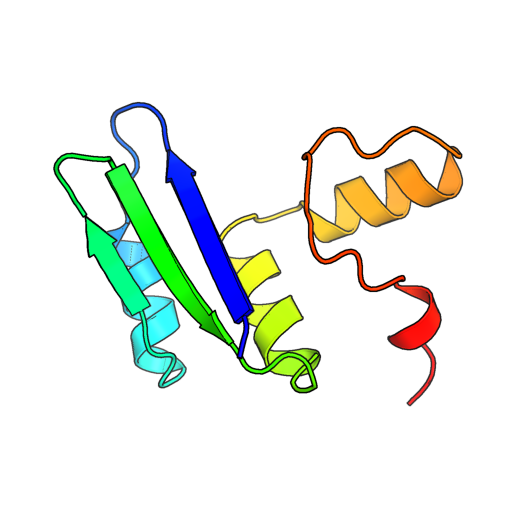. HIS A 1 90 ? -16.009 10.654 10.544 1.00 36.12 90 HIS A N 1
ATOM 737 C CA . HIS A 1 90 ? -16.109 9.902 11.802 1.00 36.12 90 HIS A CA 1
ATOM 738 C C . HIS A 1 90 ? -15.384 10.566 12.973 1.00 36.12 90 HIS A C 1
ATOM 740 O O . HIS A 1 90 ? -14.244 11.039 12.778 1.00 36.12 90 HIS A O 1
#

pLDDT: mean 73.01, std 15.54, range [35.69, 89.94]

Radius of gyration: 13.79 Å; chains: 1; bounding box: 32×33×26 Å

Sequence (90 aa):
MGWIVKECEDEYDFENDKMNLESMSILYFENDEAMVIEVQVEDDDLEKLNTVYDLLYPGLMDDMESLMEKEIENPYGLKHFFPVSQIKGH

Organism: NCBI:txid2675053